Protein AF-A0A960K912-F1 (afdb_monomer_lite)

Radius of gyration: 20.99 Å; chains: 1; bounding box: 49×33×59 Å

Foldseek 3Di:
DDDPPPPDDDDDPVRVVVVVVVVVCVVDVDDDDDDADWADWDADPVGDIDTDGDHDDPPPPDPPPDD

Structure (mmCIF, N/CA/C/O backbone):
data_AF-A0A960K912-F1
#
_entry.id   AF-A0A960K912-F1
#
loop_
_atom_site.group_PDB
_atom_site.id
_atom_site.type_symbol
_atom_site.label_atom_id
_atom_site.label_alt_id
_atom_site.label_comp_id
_atom_site.label_asym_id
_atom_site.label_entity_id
_atom_site.label_seq_id
_atom_site.pdbx_PDB_ins_code
_atom_site.Cartn_x
_atom_site.Cartn_y
_atom_site.Cartn_z
_atom_site.occupancy
_atom_site.B_iso_or_equiv
_atom_site.auth_seq_id
_atom_site.auth_comp_id
_atom_site.auth_asym_id
_atom_site.auth_atom_id
_atom_site.pdbx_PDB_model_num
ATOM 1 N N . MET A 1 1 ? 31.932 -7.890 -27.261 1.00 39.59 1 MET A N 1
ATOM 2 C CA . MET A 1 1 ? 32.217 -7.800 -25.815 1.00 39.59 1 MET A CA 1
ATOM 3 C C . MET A 1 1 ? 30.893 -7.716 -25.086 1.00 39.59 1 MET A C 1
ATOM 5 O O . MET A 1 1 ? 30.173 -6.747 -25.267 1.00 39.59 1 MET A O 1
ATOM 9 N N . ARG A 1 2 ? 30.557 -8.778 -24.356 1.00 53.62 2 ARG A N 1
ATOM 10 C CA . ARG A 1 2 ? 29.475 -8.830 -23.372 1.00 53.62 2 ARG A CA 1
ATOM 11 C C . ARG A 1 2 ? 29.991 -8.141 -22.107 1.00 53.62 2 ARG A C 1
ATOM 13 O O . ARG A 1 2 ? 31.121 -8.432 -21.720 1.00 53.62 2 ARG A O 1
ATOM 20 N N . GLY A 1 3 ? 29.231 -7.214 -21.527 1.00 50.38 3 GLY A N 1
ATOM 21 C CA . GLY A 1 3 ? 29.695 -6.478 -20.344 1.00 50.38 3 GLY A CA 1
ATOM 22 C C . GLY A 1 3 ? 28.810 -5.336 -19.841 1.00 50.38 3 GLY A C 1
ATOM 23 O O . GLY A 1 3 ? 29.339 -4.434 -19.207 1.00 50.38 3 GLY A O 1
ATOM 24 N N . ALA A 1 4 ? 27.503 -5.350 -20.116 1.00 53.94 4 ALA A N 1
ATOM 25 C CA . ALA A 1 4 ? 26.535 -4.460 -19.459 1.00 53.94 4 ALA A CA 1
ATOM 26 C C . ALA A 1 4 ? 25.248 -5.216 -19.054 1.00 53.94 4 ALA A C 1
ATOM 28 O O . ALA A 1 4 ? 24.200 -4.610 -18.869 1.00 53.94 4 ALA A O 1
ATOM 29 N N . ASP A 1 5 ? 25.333 -6.547 -18.945 1.00 56.44 5 ASP A N 1
ATOM 30 C CA . ASP A 1 5 ? 24.204 -7.460 -18.704 1.00 56.44 5 ASP A CA 1
ATOM 31 C C . ASP A 1 5 ? 23.890 -7.674 -17.206 1.00 56.44 5 ASP A C 1
ATOM 33 O O . ASP A 1 5 ? 23.436 -8.758 -16.867 1.00 56.44 5 ASP A O 1
ATOM 37 N N . ASP A 1 6 ? 24.136 -6.734 -16.282 1.00 58.88 6 ASP A N 1
ATOM 38 C CA . ASP A 1 6 ? 23.772 -7.010 -14.870 1.00 58.88 6 ASP A CA 1
ATOM 39 C C . ASP A 1 6 ? 23.469 -5.804 -13.969 1.00 58.88 6 ASP A C 1
ATOM 41 O O . ASP A 1 6 ? 23.380 -5.947 -12.750 1.00 58.88 6 ASP A O 1
ATOM 45 N N . GLU A 1 7 ? 23.243 -4.611 -14.524 1.00 62.75 7 GLU A N 1
ATOM 46 C CA . GLU A 1 7 ? 22.552 -3.578 -13.750 1.00 62.75 7 GLU A CA 1
ATOM 47 C C . GLU A 1 7 ? 21.066 -3.710 -14.061 1.00 62.75 7 GLU A C 1
ATOM 49 O O . GLU A 1 7 ? 20.592 -3.278 -15.114 1.00 62.75 7 GLU A O 1
ATOM 54 N N . ALA A 1 8 ? 20.334 -4.399 -13.178 1.00 74.25 8 ALA A N 1
ATOM 55 C CA . ALA A 1 8 ? 18.883 -4.426 -13.260 1.00 74.25 8 ALA A CA 1
ATOM 56 C C . ALA A 1 8 ? 18.403 -2.971 -13.406 1.00 74.25 8 ALA A C 1
ATOM 58 O O . ALA A 1 8 ? 18.818 -2.125 -12.605 1.00 74.25 8 ALA A O 1
ATOM 59 N N . PRO A 1 9 ? 17.588 -2.650 -14.428 1.00 81.38 9 PRO A N 1
ATOM 60 C CA . PRO A 1 9 ? 17.150 -1.281 -14.647 1.00 81.38 9 PRO A CA 1
ATOM 61 C C . PRO A 1 9 ? 16.532 -0.768 -13.350 1.00 81.38 9 PRO A C 1
ATOM 63 O O . PRO A 1 9 ? 15.632 -1.403 -12.803 1.00 81.38 9 PRO A O 1
ATOM 66 N N . THR A 1 10 ? 17.060 0.335 -12.818 1.00 92.06 10 THR A N 1
ATOM 67 C CA . THR A 1 10 ? 16.538 0.934 -11.589 1.00 92.06 10 THR A CA 1
ATOM 68 C C . THR A 1 10 ? 15.327 1.779 -11.947 1.00 92.06 10 THR A C 1
ATOM 70 O O . THR A 1 10 ? 15.423 2.700 -12.754 1.00 92.06 10 THR A O 1
ATOM 73 N N . TRP A 1 11 ? 14.187 1.459 -11.342 1.00 93.38 11 TRP A N 1
ATOM 74 C CA . TRP A 1 11 ? 12.934 2.173 -11.556 1.00 93.38 11 TRP A CA 1
ATOM 75 C C . TRP A 1 11 ? 12.788 3.260 -10.499 1.00 93.38 11 TRP A C 1
ATOM 77 O O . TRP A 1 11 ? 13.004 3.017 -9.308 1.00 93.38 11 TRP A O 1
ATOM 87 N N . SER A 1 12 ? 12.344 4.444 -10.905 1.00 95.19 12 SER A N 1
ATOM 88 C CA . SER A 1 12 ? 11.792 5.403 -9.956 1.00 95.19 12 SER A CA 1
ATOM 89 C C . SER A 1 12 ? 10.485 4.873 -9.359 1.00 95.19 12 SER A C 1
ATOM 91 O O . SER A 1 12 ? 9.767 4.071 -9.964 1.00 95.19 12 SER A O 1
ATOM 93 N N . VAL A 1 13 ? 10.123 5.381 -8.178 1.00 95.31 13 VAL A N 1
ATOM 94 C CA . VAL A 1 13 ? 8.836 5.062 -7.536 1.00 95.31 13 VAL A CA 1
ATOM 95 C C . VAL A 1 13 ? 7.662 5.375 -8.471 1.00 95.31 13 VAL A C 1
ATOM 97 O O . VAL A 1 13 ? 6.706 4.608 -8.536 1.00 95.31 13 VAL A O 1
ATOM 100 N N . ALA A 1 14 ? 7.750 6.474 -9.227 1.00 96.00 14 ALA A N 1
ATOM 101 C CA . ALA A 1 14 ? 6.714 6.880 -10.171 1.00 96.00 14 ALA A CA 1
ATOM 102 C C . A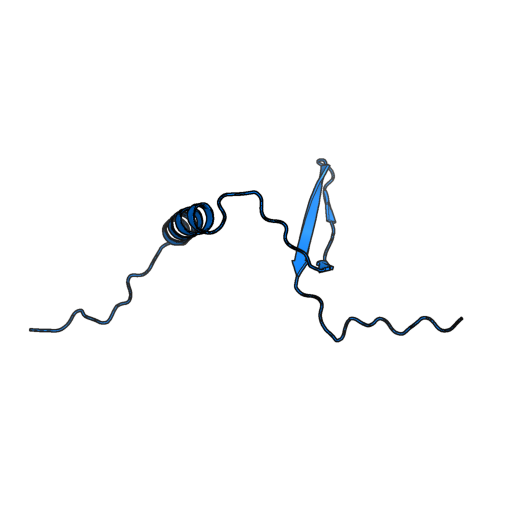LA A 1 14 ? 6.578 5.898 -11.346 1.00 96.00 14 ALA A C 1
ATOM 104 O O . ALA A 1 14 ? 5.461 5.520 -11.699 1.00 96.00 14 ALA A O 1
ATOM 105 N N . GLU A 1 15 ? 7.694 5.448 -11.926 1.00 96.44 15 GLU A N 1
ATOM 106 C CA . GLU A 1 15 ? 7.685 4.465 -13.017 1.00 96.44 15 GLU A CA 1
ATOM 107 C C . GLU A 1 15 ? 7.138 3.117 -12.549 1.00 96.44 15 GLU A C 1
ATOM 109 O O . GLU A 1 15 ? 6.295 2.528 -13.230 1.00 96.44 15 GLU A O 1
ATOM 114 N N . LEU A 1 16 ? 7.565 2.658 -11.368 1.00 95.69 16 LEU A N 1
ATOM 115 C CA . LEU A 1 16 ? 7.074 1.417 -10.776 1.00 95.69 16 LEU A CA 1
ATOM 116 C C . LEU A 1 16 ? 5.571 1.500 -10.488 1.00 95.69 16 LEU A C 1
ATOM 118 O O . LEU A 1 16 ? 4.824 0.610 -10.889 1.00 95.69 16 LEU A O 1
ATOM 122 N N . ALA A 1 17 ? 5.110 2.581 -9.855 1.00 95.38 17 ALA A N 1
ATOM 123 C CA . ALA A 1 17 ? 3.694 2.778 -9.551 1.00 95.38 17 ALA A CA 1
ATOM 124 C C . ALA A 1 17 ? 2.836 2.812 -10.826 1.00 95.38 17 ALA A C 1
ATOM 126 O O . ALA A 1 17 ? 1.799 2.151 -10.895 1.00 95.38 17 ALA A O 1
ATOM 127 N N . ALA A 1 18 ? 3.290 3.520 -11.865 1.00 96.06 18 ALA A N 1
ATOM 128 C CA . ALA A 1 18 ? 2.593 3.573 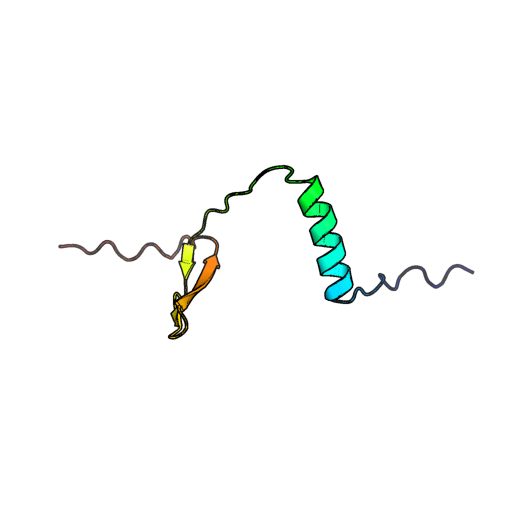-13.147 1.00 96.06 18 ALA A CA 1
ATOM 129 C C . ALA A 1 18 ? 2.552 2.203 -13.842 1.00 96.06 18 ALA A C 1
ATOM 131 O O . ALA A 1 18 ? 1.549 1.849 -14.465 1.00 96.06 18 ALA A O 1
ATOM 132 N N . HIS A 1 19 ? 3.634 1.428 -13.750 1.00 95.62 19 HIS A N 1
ATOM 133 C CA . HIS A 1 19 ? 3.697 0.087 -14.318 1.00 95.62 19 HIS A CA 1
ATOM 134 C C . HIS A 1 19 ? 2.774 -0.892 -13.583 1.00 95.62 19 HIS A C 1
ATOM 136 O O . HIS A 1 19 ? 1.969 -1.560 -14.231 1.00 95.62 19 HIS A O 1
ATOM 142 N N . LEU A 1 20 ? 2.821 -0.919 -12.248 1.00 94.75 20 LEU A N 1
ATOM 143 C CA . LEU A 1 20 ? 1.929 -1.739 -11.425 1.00 94.75 20 LEU A CA 1
ATOM 144 C C . LEU A 1 20 ? 0.460 -1.381 -11.658 1.00 94.75 20 LEU A C 1
ATOM 146 O O . LEU A 1 20 ? -0.356 -2.280 -11.832 1.00 94.75 20 LEU A O 1
ATOM 150 N N . GLY A 1 21 ? 0.126 -0.091 -11.751 1.00 92.00 21 GLY A N 1
ATOM 151 C CA . GLY A 1 21 ? -1.239 0.350 -12.044 1.00 92.00 21 GLY A CA 1
ATOM 152 C C . GLY A 1 21 ? -1.783 -0.238 -13.349 1.00 92.00 21 GLY A C 1
ATOM 153 O O . GLY A 1 21 ? -2.897 -0.754 -13.371 1.00 92.00 21 GLY A O 1
ATOM 154 N N . ARG A 1 22 ? -0.978 -0.246 -14.422 1.00 94.44 22 ARG A N 1
ATOM 155 C CA . ARG A 1 22 ? -1.380 -0.854 -15.704 1.00 94.44 22 ARG A CA 1
ATOM 156 C C . ARG A 1 22 ? -1.605 -2.361 -15.600 1.00 94.44 22 ARG A C 1
ATOM 158 O O . ARG A 1 22 ? -2.560 -2.866 -16.182 1.00 94.44 22 ARG A O 1
ATOM 165 N N . LEU A 1 23 ? -0.742 -3.070 -14.872 1.00 95.00 23 LEU A N 1
ATOM 166 C CA . LEU A 1 23 ? -0.884 -4.515 -14.675 1.00 95.00 23 LEU A CA 1
ATOM 167 C C . LEU A 1 23 ? -2.136 -4.855 -13.863 1.00 95.00 23 LEU A C 1
ATOM 169 O O . LEU A 1 23 ? -2.867 -5.772 -14.228 1.00 95.00 23 LEU A O 1
ATOM 173 N N . LEU A 1 24 ? -2.407 -4.098 -12.798 1.00 92.38 24 LEU A N 1
ATOM 174 C CA . LEU A 1 24 ? -3.559 -4.326 -11.928 1.00 92.38 24 LEU A CA 1
ATOM 175 C C . LEU A 1 24 ? -4.887 -4.099 -12.654 1.00 92.38 24 LEU A C 1
ATOM 177 O O . LEU A 1 24 ? -5.782 -4.922 -12.507 1.00 92.38 24 LEU A O 1
ATOM 181 N N . VAL A 1 25 ? -4.992 -3.059 -13.491 1.00 90.00 25 VAL A N 1
ATOM 182 C CA . VAL A 1 25 ? -6.194 -2.814 -14.315 1.00 90.00 25 VAL A CA 1
ATOM 183 C C . VAL A 1 25 ? -6.488 -3.989 -15.254 1.00 90.00 25 VAL A C 1
ATOM 185 O O . VAL A 1 25 ? -7.644 -4.333 -15.468 1.00 90.00 25 VAL A O 1
ATOM 188 N N . GLY A 1 26 ? -5.454 -4.623 -15.816 1.00 90.50 26 GLY A N 1
ATOM 189 C CA . GLY A 1 26 ? -5.637 -5.808 -16.659 1.00 90.50 26 GLY A CA 1
ATOM 190 C C . GLY A 1 26 ? -5.964 -7.079 -15.869 1.00 90.50 26 GLY A C 1
ATOM 191 O O . GLY A 1 26 ? -6.708 -7.926 -16.355 1.00 90.50 26 GLY A O 1
ATOM 192 N N . ALA A 1 27 ? -5.402 -7.226 -14.668 1.00 93.38 27 ALA A N 1
ATOM 193 C CA . ALA A 1 27 ? -5.595 -8.406 -13.825 1.00 93.38 27 ALA A CA 1
ATOM 194 C C . ALA A 1 27 ? -6.959 -8.423 -13.116 1.00 93.38 27 ALA A C 1
ATOM 196 O O . ALA A 1 27 ? -7.509 -9.496 -12.874 1.00 93.38 27 ALA A O 1
ATOM 197 N N . PHE A 1 28 ? -7.497 -7.246 -12.796 1.00 91.75 28 PHE A N 1
ATOM 198 C CA . PHE A 1 28 ? -8.759 -7.068 -12.089 1.00 91.75 28 PHE A CA 1
ATOM 199 C C . PHE A 1 28 ? -9.670 -6.135 -12.900 1.00 91.75 28 PHE A C 1
ATOM 201 O O . PHE A 1 28 ? -9.645 -4.923 -12.689 1.00 91.75 28 PHE A O 1
ATOM 208 N N . PRO A 1 29 ? -10.438 -6.674 -13.863 1.00 86.25 29 PRO A N 1
ATOM 209 C CA . PRO A 1 29 ? -11.286 -5.862 -14.737 1.00 86.25 29 PRO A CA 1
ATOM 210 C C . PRO A 1 29 ? -12.487 -5.231 -14.013 1.00 86.25 29 PRO A C 1
ATOM 212 O O . PRO A 1 29 ? -13.044 -4.254 -14.508 1.00 86.25 29 PRO A O 1
ATOM 215 N N . ASP A 1 30 ? -12.859 -5.777 -12.855 1.00 91.69 30 ASP A N 1
ATOM 216 C CA . ASP A 1 30 ? -13.981 -5.344 -12.026 1.00 91.69 30 ASP A CA 1
ATOM 217 C C . ASP A 1 30 ? -13.502 -4.876 -10.641 1.00 91.69 30 ASP A C 1
ATOM 219 O O . ASP A 1 30 ? -12.339 -5.056 -10.265 1.00 91.69 30 ASP A O 1
ATOM 223 N N . ASP A 1 31 ? -14.421 -4.311 -9.853 1.00 89.31 31 ASP A N 1
ATOM 224 C CA . ASP A 1 31 ? -14.148 -3.859 -8.488 1.00 89.31 31 ASP A CA 1
ATOM 225 C C . ASP A 1 31 ? -13.612 -4.995 -7.597 1.00 89.31 31 ASP A C 1
ATOM 227 O O . ASP A 1 31 ? -14.211 -6.068 -7.471 1.00 89.31 31 ASP A O 1
ATOM 231 N N . VAL A 1 32 ? -12.495 -4.726 -6.912 1.00 90.12 32 VAL A N 1
ATOM 232 C CA . VAL A 1 32 ? -11.844 -5.674 -5.998 1.00 90.12 32 VAL A CA 1
ATOM 233 C C . VAL A 1 32 ? -12.158 -5.327 -4.551 1.00 90.12 32 VAL A C 1
ATOM 235 O O . VAL A 1 32 ? -11.917 -4.211 -4.092 1.00 90.12 32 VAL A O 1
ATOM 238 N N . TRP A 1 33 ? -12.615 -6.327 -3.802 1.00 91.81 33 TRP A N 1
ATOM 239 C CA . TRP A 1 33 ? -12.790 -6.241 -2.356 1.00 91.81 33 TRP A CA 1
ATOM 240 C C . TRP A 1 33 ? -11.618 -6.904 -1.639 1.00 91.81 33 TRP A C 1
ATOM 242 O O . TRP A 1 33 ? -11.249 -8.035 -1.950 1.00 91.81 33 TRP A O 1
ATOM 252 N N . VAL A 1 34 ? -11.055 -6.208 -0.651 1.00 92.12 34 VAL A N 1
ATOM 253 C CA . VAL A 1 34 ? -9.944 -6.710 0.166 1.00 92.12 34 VAL A CA 1
ATOM 254 C C . VAL A 1 34 ? -10.416 -6.845 1.609 1.00 92.12 34 VAL A C 1
ATOM 256 O O . VAL A 1 34 ? -10.856 -5.872 2.221 1.00 92.12 34 VAL A O 1
ATOM 259 N N . ALA A 1 35 ? -10.332 -8.060 2.147 1.00 93.81 35 ALA A N 1
ATOM 260 C CA . ALA A 1 35 ? -10.609 -8.341 3.550 1.00 93.81 35 ALA A CA 1
ATOM 261 C C . ALA A 1 35 ? -9.314 -8.276 4.368 1.00 93.81 35 ALA A C 1
ATOM 263 O O . ALA A 1 35 ? -8.259 -8.686 3.897 1.00 93.81 35 ALA A O 1
ATOM 264 N N . GLY A 1 36 ? -9.400 -7.780 5.600 1.00 93.00 36 GLY A N 1
ATOM 265 C CA . GLY A 1 36 ? -8.262 -7.704 6.512 1.00 93.00 36 GLY A CA 1
ATOM 266 C C . GLY A 1 36 ? -8.648 -7.099 7.857 1.00 93.00 36 GLY A C 1
ATOM 267 O O . GLY A 1 36 ? -9.793 -6.695 8.077 1.00 93.00 36 GLY A O 1
ATOM 268 N N . GLN A 1 37 ? -7.684 -7.025 8.766 1.00 94.44 37 GLN A N 1
ATOM 269 C CA . GLN A 1 37 ? -7.842 -6.415 10.077 1.00 94.44 37 GLN A CA 1
ATOM 270 C C . GLN A 1 37 ? -7.525 -4.917 10.026 1.00 94.44 37 GLN A C 1
ATOM 272 O O . GLN A 1 37 ? -6.466 -4.496 9.561 1.00 94.44 37 GLN A O 1
ATOM 277 N N . VAL A 1 38 ? -8.432 -4.104 10.565 1.00 93.44 38 VAL A N 1
ATOM 278 C CA . VAL A 1 38 ? -8.230 -2.659 10.712 1.00 93.44 38 VAL A CA 1
ATOM 279 C C . VAL A 1 38 ? -7.368 -2.377 11.944 1.00 93.44 38 VAL A C 1
ATOM 281 O O . VAL A 1 38 ? -7.715 -2.766 13.059 1.00 93.44 38 VAL A O 1
ATOM 284 N N . ARG A 1 39 ? -6.263 -1.647 11.764 1.00 92.81 39 ARG A N 1
ATOM 285 C CA . ARG A 1 39 ? -5.386 -1.172 12.846 1.00 92.81 39 ARG A CA 1
ATOM 286 C C . ARG A 1 39 ? -5.134 0.329 12.743 1.00 92.81 39 ARG A C 1
ATOM 288 O O . ARG A 1 39 ? -5.240 0.918 11.671 1.00 92.81 39 ARG A O 1
ATOM 295 N N . ASN A 1 40 ? -4.765 0.932 13.876 1.00 92.38 40 ASN A N 1
ATOM 296 C CA . ASN A 1 40 ? -4.385 2.345 13.980 1.00 92.38 40 ASN A CA 1
ATOM 297 C C . ASN A 1 40 ? -5.433 3.310 13.384 1.00 92.38 40 ASN A C 1
ATOM 299 O O . ASN A 1 40 ? -5.096 4.225 12.636 1.00 92.38 40 ASN A O 1
ATOM 303 N N . LEU A 1 41 ? -6.716 3.070 13.681 1.00 94.88 41 LEU A N 1
ATOM 304 C CA . LEU A 1 41 ? -7.804 3.907 13.185 1.00 94.88 41 LEU A CA 1
ATOM 305 C C . LEU A 1 41 ? -7.738 5.289 13.836 1.00 94.88 41 LEU A C 1
ATOM 307 O O . LEU A 1 41 ? -7.842 5.423 15.054 1.00 94.88 41 LEU A O 1
ATOM 311 N N . SER A 1 42 ? -7.630 6.317 13.004 1.00 94.25 42 SER A N 1
ATOM 312 C CA . SER A 1 42 ? -7.634 7.717 13.403 1.00 94.25 42 SER 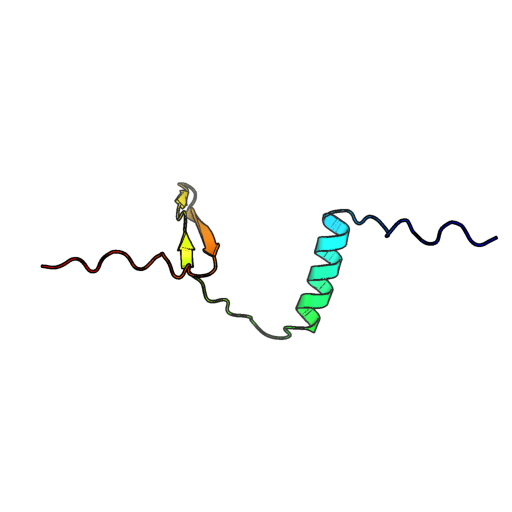A CA 1
ATOM 313 C C . SER A 1 42 ? -8.675 8.492 12.606 1.00 94.25 42 SER A C 1
ATOM 315 O O . SER A 1 42 ? -8.888 8.249 11.417 1.00 94.25 42 SER A O 1
ATOM 317 N N . ARG A 1 43 ? -9.337 9.437 13.274 1.00 95.06 43 ARG A N 1
ATOM 318 C CA . ARG A 1 43 ? -10.328 10.331 12.671 1.00 95.06 43 ARG A CA 1
ATOM 319 C C . ARG A 1 43 ? -9.771 11.741 12.710 1.00 95.06 43 ARG A C 1
ATOM 321 O O . ARG A 1 43 ? -9.577 12.300 13.787 1.00 95.06 43 ARG A O 1
ATOM 328 N N . ALA A 1 44 ? -9.498 12.301 11.542 1.00 92.88 44 ALA A N 1
ATOM 329 C CA . ALA A 1 44 ? -9.015 13.663 11.435 1.00 92.88 44 ALA A CA 1
AT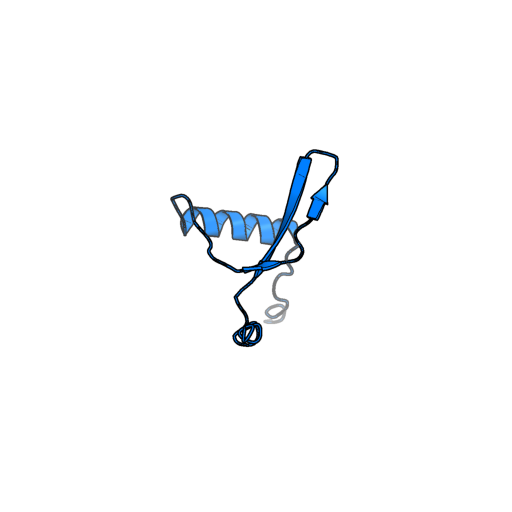OM 330 C C . ALA A 1 44 ? -10.176 14.661 11.557 1.00 92.88 44 ALA A C 1
ATOM 332 O O . ALA A 1 44 ? -11.305 14.392 11.144 1.00 92.88 44 ALA A O 1
ATOM 333 N N . ALA A 1 45 ? -9.888 15.846 12.098 1.00 89.56 45 ALA A N 1
ATOM 334 C CA . ALA A 1 45 ? -10.882 16.907 12.290 1.00 89.56 45 ALA A CA 1
ATOM 335 C C . ALA A 1 45 ? -11.494 17.425 10.971 1.00 89.56 45 ALA A C 1
ATOM 337 O O . ALA A 1 45 ? -12.563 18.023 10.978 1.00 89.56 45 ALA A O 1
ATOM 338 N N . ASN A 1 46 ? -10.832 17.173 9.839 1.00 91.31 46 ASN A N 1
ATOM 339 C CA . ASN A 1 46 ? -11.296 17.509 8.492 1.00 91.31 46 ASN A CA 1
ATOM 340 C C . ASN A 1 46 ? -12.214 16.439 7.863 1.00 91.31 46 ASN A C 1
ATOM 342 O O . ASN A 1 46 ? -12.566 16.560 6.694 1.00 91.31 46 ASN A O 1
ATOM 346 N N . GLY A 1 47 ? -12.592 15.396 8.610 1.00 92.69 47 GLY A N 1
ATOM 347 C CA . GLY A 1 47 ? -13.542 14.369 8.173 1.00 92.69 47 GLY A CA 1
ATOM 348 C C . GLY A 1 47 ? -12.919 13.125 7.533 1.00 92.69 47 GLY A C 1
ATOM 349 O O . GLY A 1 47 ? -13.647 12.175 7.250 1.00 92.69 47 GLY A O 1
ATOM 350 N N . HIS A 1 48 ? -11.597 13.075 7.341 1.00 94.88 48 HIS A N 1
ATOM 351 C CA . HIS A 1 48 ? -10.929 11.870 6.843 1.00 94.88 48 HIS A CA 1
ATOM 352 C C . HIS A 1 48 ? -10.751 10.813 7.943 1.00 94.88 48 HIS A C 1
ATOM 354 O O . HIS A 1 48 ? -10.455 11.130 9.098 1.00 94.88 48 HIS A O 1
ATOM 360 N N . VAL A 1 49 ? -10.890 9.539 7.567 1.00 95.25 49 VAL A N 1
ATOM 361 C CA . VAL A 1 49 ? -10.583 8.388 8.425 1.00 95.25 49 VAL A CA 1
ATOM 362 C C . VAL A 1 49 ? -9.360 7.687 7.857 1.00 95.25 49 VAL A C 1
ATOM 364 O O . VAL A 1 49 ? -9.370 7.250 6.709 1.00 95.25 49 VAL A O 1
ATOM 367 N N . TYR A 1 50 ? -8.315 7.581 8.669 1.00 95.31 50 TYR A N 1
ATOM 368 C CA . TYR A 1 50 ? -7.084 6.884 8.324 1.00 95.31 50 TYR A CA 1
ATOM 369 C C . TYR A 1 50 ? -7.019 5.586 9.110 1.00 95.31 50 TYR A C 1
ATOM 371 O O . TYR A 1 50 ? -7.272 5.573 10.313 1.00 95.31 50 TYR A O 1
ATOM 379 N N . PHE A 1 51 ? -6.680 4.495 8.439 1.00 96.00 51 PHE A N 1
ATOM 380 C CA . PHE A 1 51 ? -6.431 3.2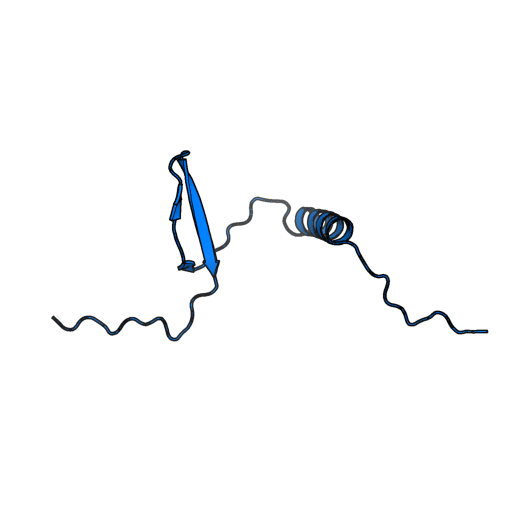14 9.079 1.00 96.00 51 PHE A CA 1
ATOM 381 C C . PHE A 1 51 ? -5.450 2.398 8.244 1.00 96.00 51 PHE A C 1
ATOM 383 O O . PHE A 1 51 ? -5.264 2.656 7.056 1.00 96.00 51 PHE A O 1
ATOM 390 N N . HIS A 1 52 ? -4.820 1.412 8.872 1.00 95.62 52 HIS A N 1
ATOM 391 C CA . HIS A 1 52 ? -4.037 0.394 8.182 1.00 95.62 52 HIS A CA 1
ATOM 392 C C . HIS A 1 52 ? -4.895 -0.868 8.065 1.00 95.62 52 HIS A C 1
ATOM 394 O O . HIS A 1 52 ? -5.462 -1.306 9.067 1.00 95.62 52 HIS A O 1
ATOM 400 N N . LEU A 1 53 ? -4.993 -1.448 6.867 1.00 95.00 53 LEU A N 1
ATOM 401 C CA . LEU A 1 53 ? -5.574 -2.775 6.661 1.00 95.00 53 LEU A CA 1
ATOM 402 C C . LEU A 1 53 ? -4.424 -3.783 6.599 1.00 95.00 53 LEU A C 1
ATOM 404 O O . LEU A 1 53 ? -3.556 -3.662 5.738 1.00 95.00 53 LEU A O 1
ATOM 408 N N . VAL A 1 54 ? -4.378 -4.719 7.541 1.00 94.44 54 VAL A N 1
ATOM 409 C CA . VAL A 1 54 ? -3.300 -5.713 7.658 1.00 94.44 54 VAL A CA 1
ATOM 410 C C . VAL A 1 54 ? -3.864 -7.126 7.689 1.00 94.44 54 VAL A C 1
ATOM 412 O O . VAL A 1 54 ? -5.042 -7.319 7.985 1.00 94.44 54 VAL A O 1
ATOM 415 N N . GLU A 1 55 ? -3.020 -8.122 7.431 1.00 93.25 55 GLU A N 1
ATOM 416 C CA . GLU A 1 55 ? -3.395 -9.516 7.661 1.00 93.25 55 GLU A CA 1
ATOM 417 C C . GLU A 1 55 ? -3.632 -9.774 9.158 1.00 93.25 55 GLU A C 1
ATOM 419 O O . GLU A 1 55 ? -2.878 -9.258 9.994 1.00 93.25 55 GLU A O 1
ATOM 424 N N . PRO A 1 56 ? -4.652 -10.570 9.519 1.00 86.56 56 PRO A N 1
ATOM 425 C CA . PRO A 1 56 ? -4.881 -10.949 10.903 1.00 86.56 56 PRO A CA 1
ATOM 426 C C . PRO A 1 56 ? -3.703 -11.792 11.396 1.00 86.56 56 PRO A C 1
ATOM 428 O O . PRO A 1 56 ? -3.346 -12.808 10.796 1.00 86.56 56 PRO A O 1
ATOM 431 N N . SER A 1 57 ? -3.084 -11.396 12.505 1.00 76.94 57 SER A N 1
ATOM 432 C CA . SER A 1 57 ? -2.066 -12.225 13.144 1.00 76.94 57 SER A CA 1
ATOM 433 C C . SER A 1 57 ? -2.736 -13.321 13.976 1.00 76.94 57 SER A C 1
ATOM 435 O O . SER A 1 57 ? -3.640 -13.054 14.763 1.00 76.94 57 SER A O 1
ATOM 437 N N . THR A 1 58 ? -2.255 -14.564 13.868 1.00 66.75 58 THR A N 1
ATOM 438 C CA . THR A 1 58 ? -2.728 -15.704 14.686 1.00 66.75 58 THR A CA 1
ATOM 439 C C . THR A 1 58 ? -2.673 -15.418 16.195 1.00 66.75 58 THR A C 1
ATOM 441 O O . THR A 1 58 ? -3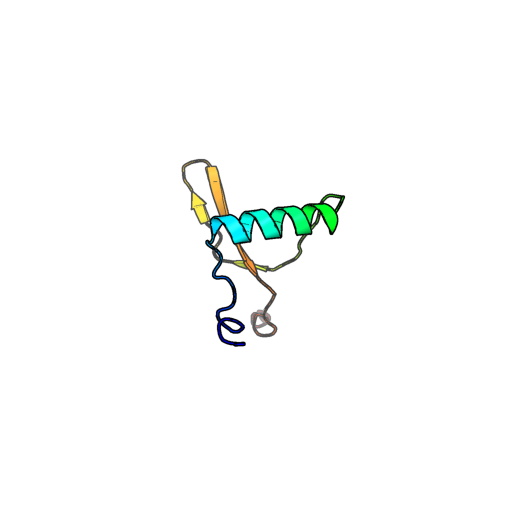.441 -15.981 16.968 1.00 66.75 58 THR A O 1
ATOM 444 N N . THR A 1 59 ? -1.781 -14.520 16.617 1.00 61.50 59 THR A N 1
ATOM 445 C CA . THR A 1 59 ? -1.579 -14.120 18.016 1.00 61.50 59 THR A CA 1
ATOM 446 C C . THR A 1 59 ? -2.619 -13.118 18.531 1.00 61.50 59 THR A C 1
ATOM 448 O O . THR A 1 59 ? -2.723 -12.947 19.740 1.00 61.50 59 THR A O 1
ATOM 451 N N . ASP A 1 60 ? -3.420 -12.482 17.669 1.00 57.66 60 ASP A N 1
ATOM 452 C CA . ASP A 1 60 ? -4.422 -11.485 18.089 1.00 57.66 60 ASP A CA 1
ATOM 453 C C . ASP A 1 60 ? -5.728 -12.112 18.620 1.00 57.66 60 ASP A C 1
ATOM 455 O O . ASP A 1 60 ? -6.756 -11.441 18.735 1.00 57.66 60 ASP A O 1
ATOM 459 N N . GLN A 1 61 ? -5.692 -13.396 19.006 1.00 58.16 61 GLN A N 1
ATOM 460 C CA . GLN A 1 61 ? -6.663 -13.934 19.954 1.00 58.16 61 GLN A CA 1
ATOM 461 C C . GLN A 1 61 ? -6.475 -13.201 21.286 1.00 58.16 61 GLN A C 1
ATOM 463 O O . GLN A 1 61 ? -5.702 -13.618 22.148 1.00 58.16 61 GLN A O 1
ATOM 468 N N . ALA A 1 62 ? -7.188 -12.085 21.451 1.00 56.72 62 ALA A N 1
ATOM 469 C CA . ALA A 1 62 ? -7.401 -11.491 22.759 1.00 56.72 62 ALA A CA 1
ATOM 470 C C . ALA A 1 62 ? -7.834 -12.611 23.723 1.00 56.72 62 ALA A C 1
ATOM 472 O O . ALA A 1 62 ? -8.655 -13.450 23.327 1.00 56.72 62 ALA A O 1
ATOM 473 N N . PRO A 1 63 ? -7.293 -12.674 24.956 1.00 46.59 63 PRO A N 1
ATOM 474 C CA . PRO A 1 63 ? -7.739 -13.671 25.914 1.00 46.59 63 PRO A CA 1
ATOM 475 C C . PRO A 1 63 ? -9.253 -13.537 26.031 1.00 46.59 63 PRO A C 1
ATOM 477 O O . PRO A 1 63 ? -9.758 -12.434 26.256 1.00 46.59 63 PRO A O 1
ATOM 480 N N . ALA A 1 64 ? -9.968 -14.641 25.801 1.00 56.31 64 ALA A N 1
ATOM 481 C CA . ALA A 1 64 ? -11.403 -14.698 26.013 1.00 56.31 64 ALA A CA 1
ATOM 482 C C . ALA A 1 64 ? -11.659 -14.136 27.412 1.00 56.31 64 ALA A C 1
ATOM 484 O O . ALA A 1 64 ? -11.166 -14.687 28.396 1.00 56.31 64 ALA A O 1
ATOM 485 N N . ALA A 1 65 ? -12.330 -12.986 27.488 1.00 44.84 65 ALA A N 1
ATOM 486 C CA . ALA A 1 65 ? -12.691 -12.391 28.758 1.00 44.84 65 ALA A CA 1
ATOM 487 C C . ALA A 1 65 ? -13.608 -13.394 29.468 1.00 44.84 65 ALA A C 1
ATOM 489 O O . ALA A 1 65 ? -14.766 -13.569 29.090 1.00 44.84 65 ALA A O 1
ATOM 490 N N . GLN A 1 66 ? -13.041 -14.121 30.428 1.00 47.69 66 GLN A N 1
ATOM 491 C CA . GLN A 1 66 ? -13.777 -14.995 31.322 1.00 47.69 66 GLN A CA 1
ATOM 492 C C . GLN A 1 66 ? -14.593 -14.088 32.254 1.00 47.69 66 GLN A C 1
ATOM 494 O O . GLN A 1 66 ? -14.021 -13.204 32.894 1.00 47.69 66 GLN A O 1
ATOM 499 N N . LEU A 1 67 ? -15.916 -14.279 32.235 1.00 47.59 67 LEU A N 1
ATOM 500 C CA . LEU A 1 67 ? -16.920 -13.550 33.021 1.00 47.59 67 LEU A CA 1
ATOM 501 C C . LEU A 1 67 ? -16.708 -13.681 34.534 1.00 47.59 67 LEU A C 1
ATOM 503 O O . LEU A 1 67 ? -16.337 -14.794 34.975 1.00 47.59 67 LEU A O 1
#

pLDDT: mean 82.62, std 17.43, range [39.59, 96.44]

Sequence (67 aa):
MRGADDEAPTWSVAELAAHLGRLLVGAFPDDVWVAGQVRNLSRAANGHVYFHLVEPSTTDQAPAAQL

Secondary structure (DSSP, 8-state):
----TT-PPPPPHHHHHHHHHHHHHHH--SPPP---EEEEEEE-TTS-EEEEEEPPPGGG-------